Protein AF-A0A7T8QWF1-F1 (afdb_monomer_lite)

Radius of gyration: 16.65 Å; chains: 1; bounding box: 36×41×42 Å

pLDDT: mean 80.98, std 8.79, range [43.31, 91.81]

Sequence (106 aa):
GFDGTSNVLAGKMFNIPVKGTHAHAFVTSFADPEDLVNNSLAHKHDKSILEEDFYGKCVEWKGKMASYLSILNDEASVGELVAFTSFAIAFPDGFLALVDTYDVTR

InterPro domains:
  IPR007229 Nicotinate phosphoribosyltransferase family [PTHR11098] (1-105)
  IPR036068 Nicotinate phosphoribosyltransferase-like, C-terminal [SSF51690] (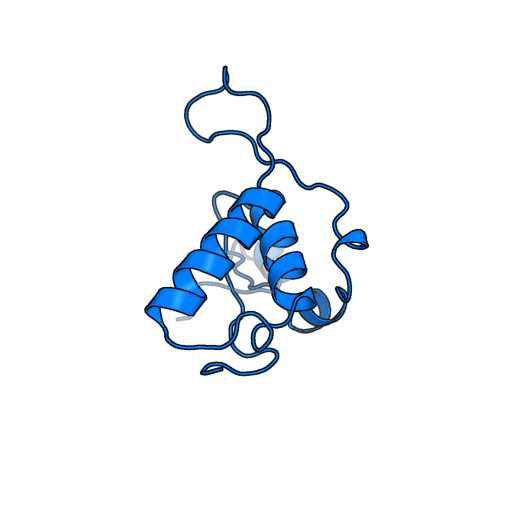1-105)

Structure (mmCIF, N/CA/C/O backbone):
data_AF-A0A7T8QWF1-F1
#
_entry.id   AF-A0A7T8QWF1-F1
#
loop_
_atom_site.group_PDB
_atom_site.id
_atom_site.type_symbol
_atom_site.label_atom_id
_atom_site.label_alt_id
_atom_site.label_comp_id
_atom_site.label_asym_id
_atom_site.label_entity_id
_atom_site.label_seq_id
_atom_site.pdbx_PDB_ins_code
_atom_site.Cartn_x
_atom_site.Cartn_y
_atom_site.Cartn_z
_atom_site.occupancy
_atom_site.B_iso_or_equiv
_atom_site.auth_seq_id
_atom_site.auth_comp_id
_atom_site.auth_asym_id
_atom_site.auth_atom_id
_atom_site.pdbx_PDB_model_num
ATOM 1 N N . GLY A 1 1 ? -0.484 -19.266 -24.286 1.00 69.81 1 GLY A N 1
ATOM 2 C CA . GLY A 1 1 ? 0.822 -18.671 -23.925 1.00 69.81 1 GLY A CA 1
ATOM 3 C C . GLY A 1 1 ? 0.676 -17.946 -22.603 1.00 69.81 1 GLY A C 1
ATOM 4 O O . GLY A 1 1 ? -0.457 -17.773 -22.184 1.00 69.81 1 GLY A O 1
ATOM 5 N N . PHE A 1 2 ? 1.777 -17.561 -21.953 1.00 76.7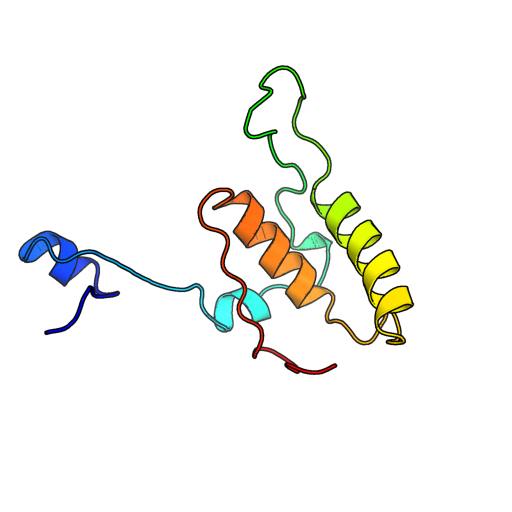5 2 PHE A N 1
ATOM 6 C CA . PHE A 1 2 ? 1.749 -16.732 -20.736 1.00 76.75 2 PHE A CA 1
ATOM 7 C C . PHE A 1 2 ? 1.707 -15.237 -21.093 1.00 76.75 2 PHE A C 1
ATOM 9 O O . PHE A 1 2 ? 2.316 -14.836 -22.083 1.00 76.75 2 PHE A O 1
ATOM 16 N N . ASP A 1 3 ? 1.040 -14.427 -20.265 1.00 81.94 3 ASP A N 1
ATOM 17 C CA . ASP A 1 3 ? 0.804 -12.992 -20.513 1.00 81.94 3 ASP A CA 1
ATOM 18 C C . ASP A 1 3 ? 1.887 -12.048 -19.940 1.00 81.94 3 ASP A C 1
ATOM 20 O O . ASP A 1 3 ? 1.793 -10.827 -20.088 1.00 81.94 3 ASP A O 1
ATOM 24 N N . GLY A 1 4 ? 2.903 -12.577 -19.249 1.00 84.94 4 GLY A N 1
ATOM 25 C CA . GLY A 1 4 ? 3.984 -11.788 -18.645 1.00 84.94 4 GLY A CA 1
ATOM 26 C C . GLY A 1 4 ? 4.930 -12.610 -17.764 1.00 84.94 4 GLY A C 1
ATOM 27 O O . GLY A 1 4 ? 4.718 -13.803 -17.552 1.00 84.94 4 GLY A O 1
ATOM 28 N N . THR A 1 5 ? 5.989 -11.973 -17.255 1.00 84.69 5 THR A N 1
ATOM 29 C CA . THR A 1 5 ? 7.003 -12.595 -16.382 1.00 84.69 5 THR A CA 1
ATOM 30 C C . THR A 1 5 ? 7.410 -11.659 -15.244 1.00 84.69 5 THR A C 1
ATOM 32 O O . THR A 1 5 ? 7.436 -10.452 -15.430 1.00 84.69 5 THR A O 1
ATOM 35 N N . SER A 1 6 ? 7.784 -12.177 -14.075 1.00 84.81 6 SER A N 1
ATOM 36 C CA . SER A 1 6 ? 8.418 -11.369 -13.019 1.00 84.81 6 SER A CA 1
ATOM 37 C C . SER A 1 6 ? 9.930 -11.202 -13.224 1.00 84.81 6 SER A C 1
ATOM 39 O O . SER A 1 6 ? 10.572 -10.399 -12.550 1.00 84.81 6 SER A O 1
ATOM 41 N N . ASN A 1 7 ? 10.525 -11.942 -14.166 1.00 87.50 7 ASN A N 1
ATOM 42 C CA . ASN A 1 7 ? 11.958 -11.902 -14.419 1.00 87.50 7 ASN A CA 1
ATOM 43 C C . ASN A 1 7 ? 12.335 -10.655 -15.235 1.00 87.50 7 ASN A C 1
ATOM 45 O O . ASN A 1 7 ? 12.155 -10.603 -16.454 1.00 87.50 7 ASN A O 1
ATOM 49 N N . VAL A 1 8 ? 12.929 -9.671 -14.559 1.00 87.81 8 VAL A N 1
ATOM 50 C CA . VAL A 1 8 ? 13.395 -8.413 -15.163 1.00 87.81 8 VAL A CA 1
ATOM 51 C C . VAL A 1 8 ? 14.427 -8.621 -16.278 1.00 87.81 8 VAL A C 1
ATOM 53 O O . VAL A 1 8 ? 14.436 -7.868 -17.252 1.00 87.81 8 VAL A O 1
ATOM 56 N N . LEU A 1 9 ? 15.269 -9.658 -16.187 1.00 86.94 9 LEU A N 1
ATOM 57 C CA . LEU A 1 9 ? 16.265 -9.972 -17.213 1.00 86.94 9 LEU A CA 1
ATOM 58 C C . LEU A 1 9 ? 15.592 -10.501 -18.480 1.00 86.94 9 LEU A C 1
ATOM 60 O O . LEU A 1 9 ? 15.932 -10.069 -19.579 1.00 86.94 9 LEU A O 1
ATOM 64 N N . ALA A 1 10 ? 14.601 -11.381 -18.327 1.00 87.00 10 ALA A N 1
ATOM 65 C CA . ALA A 1 10 ? 13.808 -11.876 -19.447 1.00 87.00 10 ALA A CA 1
ATOM 66 C C . ALA A 1 10 ? 12.982 -10.753 -20.093 1.00 87.00 10 ALA A C 1
ATOM 68 O O . ALA A 1 10 ? 12.931 -10.663 -21.318 1.00 87.00 10 ALA A O 1
ATOM 69 N N . GLY A 1 11 ? 12.412 -9.851 -19.288 1.00 88.88 11 GLY A N 1
ATOM 70 C CA . GLY A 1 11 ? 11.743 -8.649 -19.787 1.00 88.88 11 GLY A CA 1
ATOM 71 C C . GLY A 1 11 ? 12.677 -7.763 -20.611 1.00 88.88 11 GLY A C 1
ATOM 72 O O . GLY A 1 11 ? 12.329 -7.358 -21.715 1.00 88.88 11 GLY A O 1
ATOM 73 N N . LYS A 1 12 ? 13.907 -7.541 -20.131 1.00 88.56 12 LYS A N 1
ATOM 74 C CA . LYS A 1 12 ? 14.917 -6.750 -20.847 1.00 88.56 12 LYS A CA 1
ATOM 75 C C . LYS A 1 12 ? 15.397 -7.415 -22.141 1.00 88.56 12 LYS A C 1
ATOM 77 O O . LYS A 1 12 ? 15.595 -6.723 -23.133 1.00 88.56 12 LYS A O 1
ATOM 82 N N . MET A 1 13 ? 15.629 -8.728 -22.130 1.00 91.81 13 MET A N 1
ATOM 83 C CA . MET A 1 13 ? 16.196 -9.456 -23.274 1.00 91.81 13 MET A CA 1
ATOM 84 C C . MET A 1 13 ? 15.165 -9.782 -24.357 1.00 91.81 13 MET A C 1
ATOM 86 O O . MET A 1 13 ? 15.496 -9.747 -25.538 1.00 91.81 13 MET A O 1
ATOM 90 N N . PHE A 1 14 ? 13.930 -10.102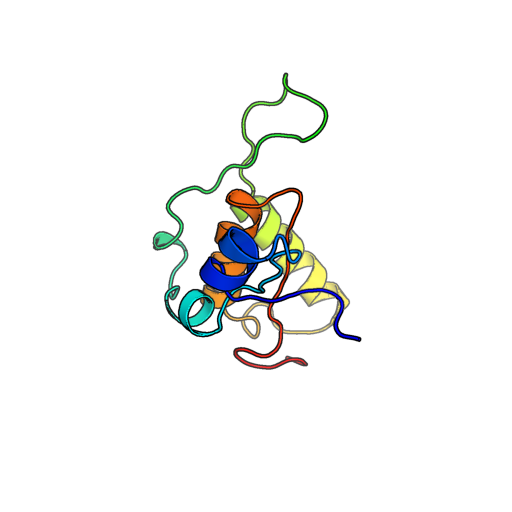 -23.966 1.00 89.38 14 PHE A N 1
ATOM 91 C CA . PHE A 1 14 ? 12.904 -10.632 -24.871 1.00 89.38 14 PHE A CA 1
ATOM 92 C C . PHE A 1 14 ? 11.678 -9.722 -25.003 1.00 89.38 14 PHE A C 1
ATOM 94 O O . PHE A 1 14 ? 10.698 -10.112 -25.633 1.00 89.38 14 PHE A O 1
ATOM 101 N N . ASN A 1 15 ? 11.721 -8.522 -24.414 1.00 86.44 15 ASN A N 1
ATOM 102 C CA . ASN A 1 15 ? 10.629 -7.545 -24.411 1.00 86.44 15 ASN A CA 1
ATOM 103 C C . ASN A 1 15 ? 9.286 -8.136 -23.930 1.00 86.44 15 ASN A C 1
ATOM 105 O O . ASN A 1 15 ? 8.214 -7.777 -24.417 1.00 86.44 15 ASN A O 1
ATOM 109 N N . ILE A 1 16 ? 9.355 -9.081 -22.988 1.00 89.25 16 ILE A N 1
ATOM 110 C CA . ILE A 1 16 ? 8.183 -9.697 -22.364 1.00 89.25 16 ILE A CA 1
ATOM 111 C C . ILE A 1 16 ? 7.658 -8.733 -21.290 1.00 89.25 16 ILE A C 1
ATOM 113 O O . ILE A 1 16 ? 8.465 -8.228 -20.504 1.00 89.25 16 ILE A O 1
ATOM 117 N N . PRO A 1 17 ? 6.335 -8.492 -21.197 1.00 85.00 17 PRO A N 1
ATOM 118 C CA . PRO A 1 17 ? 5.767 -7.649 -20.152 1.00 85.00 17 PRO A CA 1
ATOM 119 C C . PRO A 1 17 ? 6.185 -8.118 -18.754 1.00 85.00 17 PRO A C 1
ATOM 121 O O . PRO A 1 17 ? 5.905 -9.258 -18.367 1.00 85.00 17 PRO A O 1
ATOM 124 N N . VAL A 1 18 ? 6.845 -7.237 -17.996 1.00 81.25 18 VAL A N 1
ATOM 125 C CA . VAL A 1 18 ? 7.248 -7.537 -16.620 1.00 81.25 18 VAL A CA 1
ATOM 126 C C . VAL A 1 18 ? 6.083 -7.254 -15.679 1.00 81.25 18 VAL A C 1
ATOM 128 O O . VAL A 1 18 ? 5.592 -6.129 -15.626 1.00 81.25 18 VAL A O 1
ATOM 131 N N . LYS A 1 19 ? 5.633 -8.272 -14.945 1.00 79.06 19 LYS A N 1
ATOM 132 C CA . LYS A 1 19 ? 4.570 -8.172 -13.939 1.00 79.06 19 LYS A CA 1
ATOM 133 C C . LYS A 1 19 ? 5.019 -8.893 -12.673 1.00 79.06 19 LYS A C 1
ATOM 135 O O . LYS A 1 19 ? 5.445 -10.043 -12.739 1.00 79.06 19 LYS A O 1
ATOM 140 N N . GLY A 1 20 ? 4.923 -8.225 -11.532 1.00 71.62 20 GLY A N 1
ATOM 141 C CA . GLY A 1 20 ? 5.272 -8.781 -10.229 1.00 71.62 20 GLY A CA 1
ATOM 142 C C . GLY A 1 20 ? 4.343 -8.237 -9.156 1.00 71.62 20 GLY A C 1
ATOM 143 O O . GLY A 1 20 ? 3.821 -7.132 -9.289 1.00 71.62 20 GLY A O 1
ATOM 144 N N . THR A 1 21 ? 4.120 -9.034 -8.121 1.00 71.12 21 THR A N 1
ATOM 145 C CA . THR A 1 21 ? 3.451 -8.606 -6.893 1.00 71.12 21 THR A CA 1
ATOM 146 C C . THR A 1 21 ? 4.504 -8.169 -5.874 1.00 71.12 21 THR A C 1
ATOM 148 O O . THR A 1 21 ? 5.695 -8.441 -6.039 1.00 71.12 21 THR A O 1
ATOM 151 N N . HIS A 1 22 ? 4.081 -7.518 -4.795 1.00 74.12 22 HIS A N 1
ATOM 152 C CA . HIS A 1 22 ? 4.891 -7.440 -3.576 1.00 74.12 22 HIS A CA 1
ATOM 153 C C . HIS A 1 22 ? 4.957 -8.792 -2.849 1.00 74.12 22 HIS A C 1
ATOM 155 O O . HIS A 1 22 ? 4.202 -9.710 -3.171 1.00 74.12 22 HIS A O 1
ATOM 161 N N . ALA A 1 23 ? 5.912 -8.940 -1.929 1.00 79.94 23 ALA A N 1
ATOM 162 C CA . ALA A 1 23 ? 6.262 -10.208 -1.286 1.00 79.94 23 ALA A CA 1
ATOM 163 C C . ALA A 1 23 ? 5.843 -10.240 0.191 1.00 79.94 23 ALA A C 1
ATOM 165 O O . ALA A 1 23 ? 5.899 -9.213 0.860 1.00 79.94 23 ALA A O 1
ATOM 166 N N . HIS A 1 24 ? 5.552 -11.426 0.737 1.00 76.50 24 HIS A N 1
ATOM 167 C CA . HIS A 1 24 ? 5.286 -11.595 2.176 1.00 76.50 24 HIS A CA 1
ATOM 168 C C . HIS A 1 24 ? 6.400 -11.024 3.059 1.00 76.50 24 HIS A C 1
ATOM 170 O O . HIS A 1 24 ? 6.117 -10.388 4.064 1.00 76.50 24 HIS A O 1
ATOM 176 N N . ALA A 1 25 ? 7.664 -11.182 2.645 1.00 79.31 25 ALA A N 1
ATOM 177 C CA . ALA A 1 25 ? 8.817 -10.658 3.377 1.00 79.31 25 ALA A CA 1
ATOM 178 C C . ALA A 1 25 ? 8.774 -9.130 3.561 1.00 79.31 25 ALA A C 1
ATOM 180 O O . ALA A 1 25 ? 9.296 -8.625 4.550 1.00 79.31 25 ALA A O 1
ATOM 181 N N . PHE A 1 26 ? 8.152 -8.411 2.618 1.00 84.12 26 PHE A N 1
ATOM 182 C CA . PHE A 1 26 ? 7.929 -6.972 2.736 1.00 84.12 26 PHE A CA 1
ATOM 183 C C . PHE A 1 26 ? 6.873 -6.673 3.796 1.00 84.12 26 PHE A C 1
ATOM 185 O O . PHE A 1 26 ? 7.081 -5.803 4.621 1.00 84.12 26 PHE A O 1
ATOM 192 N N . VAL A 1 27 ? 5.765 -7.414 3.826 1.00 81.94 27 VAL A N 1
ATOM 193 C CA . VAL A 1 27 ? 4.716 -7.200 4.832 1.00 81.94 27 VAL A CA 1
ATOM 194 C C . VAL A 1 27 ? 5.233 -7.507 6.240 1.00 81.94 27 VAL A C 1
ATOM 196 O O . VAL A 1 27 ? 5.038 -6.717 7.155 1.00 81.94 27 VAL A O 1
ATOM 199 N N . THR A 1 28 ? 5.983 -8.599 6.406 1.00 82.81 28 THR A N 1
ATOM 200 C CA . THR A 1 28 ? 6.531 -9.011 7.709 1.00 82.81 28 THR A CA 1
ATOM 201 C C . THR A 1 28 ? 7.679 -8.140 8.223 1.00 82.81 28 THR A C 1
ATOM 203 O O . THR A 1 28 ? 8.125 -8.351 9.347 1.00 82.81 28 THR A O 1
ATOM 206 N N . SER A 1 29 ? 8.217 -7.215 7.417 1.00 84.81 29 SER A N 1
ATOM 207 C CA . SER A 1 29 ? 9.276 -6.306 7.878 1.00 84.81 29 SER A CA 1
ATOM 208 C C . SER A 1 29 ? 8.751 -5.099 8.652 1.00 84.81 29 SER A C 1
ATOM 210 O O . SER A 1 29 ? 9.562 -4.359 9.194 1.00 84.81 29 SER A O 1
ATOM 212 N N . PHE A 1 30 ? 7.432 -4.896 8.685 1.00 85.62 30 PHE A N 1
ATOM 213 C CA . PHE A 1 30 ? 6.787 -3.825 9.437 1.00 85.62 30 PHE A CA 1
ATOM 214 C C . PHE A 1 30 ? 6.158 -4.407 10.701 1.00 85.62 30 PHE A C 1
ATOM 216 O O . PHE A 1 30 ? 5.379 -5.360 10.629 1.00 85.62 30 PHE A O 1
ATOM 223 N N . ALA A 1 31 ? 6.492 -3.834 11.850 1.00 84.25 31 ALA A N 1
ATOM 224 C CA . ALA A 1 31 ? 5.914 -4.198 13.138 1.00 84.25 31 ALA A CA 1
ATOM 225 C C . ALA A 1 31 ? 5.092 -3.042 13.711 1.00 84.25 31 ALA A C 1
ATOM 227 O O . ALA A 1 31 ? 3.964 -3.253 14.161 1.00 84.25 31 ALA A O 1
ATOM 228 N N . ASP A 1 32 ? 5.632 -1.827 13.622 1.00 86.81 32 ASP A N 1
ATOM 229 C CA . ASP A 1 32 ? 5.107 -0.661 14.316 1.00 86.81 32 ASP A CA 1
ATOM 230 C C . ASP A 1 32 ? 4.818 0.499 13.349 1.00 86.81 32 ASP A C 1
ATOM 232 O O . ASP A 1 32 ? 5.414 0.594 12.273 1.00 86.81 32 ASP A O 1
ATOM 236 N N . PRO A 1 33 ? 3.929 1.444 13.717 1.00 84.50 33 PRO A N 1
ATOM 237 C CA . PRO A 1 33 ? 3.664 2.643 12.915 1.00 84.50 33 PRO A CA 1
ATOM 238 C C . PRO A 1 33 ? 4.913 3.488 12.630 1.00 84.50 33 PRO A C 1
ATOM 240 O O . PRO A 1 33 ? 4.941 4.249 11.667 1.00 84.50 33 PRO A O 1
ATOM 243 N N . GLU A 1 34 ? 5.936 3.359 13.474 1.00 86.69 34 GLU A N 1
ATOM 244 C CA . GLU A 1 34 ? 7.219 4.056 13.374 1.00 86.69 34 GLU A CA 1
ATOM 245 C C . GLU A 1 34 ? 8.062 3.579 12.182 1.00 86.69 34 GLU A C 1
ATOM 247 O O . GLU A 1 34 ? 8.892 4.336 11.679 1.00 86.69 34 GLU A O 1
ATOM 252 N N . ASP A 1 35 ? 7.804 2.369 11.672 1.00 85.12 35 ASP A N 1
ATOM 253 C CA . ASP A 1 35 ? 8.459 1.837 10.472 1.00 85.12 35 ASP A CA 1
ATOM 254 C C . ASP A 1 35 ? 8.008 2.570 9.191 1.00 85.12 35 ASP A C 1
ATOM 256 O O . ASP A 1 35 ? 8.591 2.407 8.111 1.00 85.12 35 ASP A O 1
ATOM 260 N N . LEU A 1 36 ? 6.966 3.403 9.286 1.00 86.38 36 LEU A N 1
ATOM 261 C CA . LEU A 1 36 ? 6.458 4.191 8.176 1.00 86.38 36 LEU A CA 1
ATOM 262 C C . LEU A 1 36 ? 7.290 5.466 7.966 1.00 86.38 36 LEU A C 1
ATOM 264 O O . LEU A 1 36 ? 7.096 6.487 8.620 1.00 86.38 36 LEU A O 1
ATOM 268 N N . VAL A 1 37 ? 8.184 5.430 6.977 1.00 82.62 37 VAL A N 1
ATOM 269 C CA . VAL A 1 37 ? 9.074 6.561 6.643 1.00 82.62 37 VAL A CA 1
ATOM 270 C C . VAL A 1 37 ? 8.322 7.780 6.089 1.00 82.62 37 VAL A C 1
ATOM 272 O O . VAL A 1 37 ? 8.734 8.916 6.316 1.00 82.62 37 VAL A O 1
ATOM 275 N N . ASN A 1 38 ? 7.236 7.561 5.344 1.00 82.81 38 ASN A N 1
ATOM 276 C CA . ASN A 1 38 ? 6.393 8.621 4.795 1.00 82.81 38 ASN A CA 1
ATOM 277 C C . ASN A 1 38 ? 4.930 8.295 5.087 1.00 82.81 38 ASN A C 1
ATOM 279 O O . ASN A 1 38 ? 4.483 7.189 4.798 1.00 82.81 38 ASN A O 1
ATOM 283 N N . ASN A 1 39 ? 4.197 9.253 5.643 1.00 86.06 39 ASN A N 1
ATOM 284 C CA . ASN A 1 39 ? 2.788 9.118 5.998 1.00 86.06 39 ASN A CA 1
ATOM 285 C C . ASN A 1 39 ? 1.847 9.866 5.047 1.00 86.06 39 ASN A C 1
ATOM 287 O O . ASN A 1 39 ? 0.634 9.780 5.223 1.00 86.06 39 ASN A O 1
ATOM 291 N N . SER A 1 40 ? 2.378 10.600 4.069 1.00 87.06 40 SER A N 1
ATOM 292 C CA . SER A 1 40 ? 1.599 11.536 3.267 1.00 87.06 40 SER A CA 1
ATOM 293 C C . SER A 1 40 ? 1.477 11.094 1.807 1.00 87.06 40 SER A C 1
ATOM 295 O O . SER A 1 40 ? 2.401 10.509 1.238 1.00 87.06 40 SER A O 1
ATOM 297 N N . LEU A 1 41 ? 0.322 11.366 1.192 1.00 85.69 41 LEU A N 1
ATOM 298 C CA . LEU A 1 41 ? 0.050 11.037 -0.210 1.00 85.69 41 LEU A CA 1
ATOM 299 C C . LEU A 1 41 ? -0.533 12.243 -0.955 1.00 85.69 41 LEU A C 1
ATOM 301 O O . LEU A 1 41 ? -1.456 12.907 -0.480 1.00 85.69 41 LEU A O 1
ATOM 305 N N . ALA A 1 42 ? -0.001 12.514 -2.148 1.00 83.62 42 ALA A N 1
ATOM 306 C CA . ALA A 1 42 ? -0.483 13.584 -3.014 1.00 83.62 42 ALA A CA 1
ATOM 307 C C . ALA A 1 42 ? -1.809 13.213 -3.696 1.00 83.62 42 ALA A C 1
ATOM 309 O O . ALA A 1 42 ? -2.017 12.079 -4.138 1.00 83.62 42 ALA A O 1
ATOM 310 N N . HIS A 1 43 ? -2.698 14.193 -3.847 1.00 81.06 43 HIS A N 1
ATOM 311 C CA . HIS A 1 43 ? -3.982 13.970 -4.496 1.00 81.06 43 HIS A CA 1
ATOM 312 C C . HIS A 1 43 ? -3.816 13.771 -6.015 1.00 81.06 43 HIS A C 1
ATOM 314 O O . HIS A 1 43 ? -3.167 14.560 -6.705 1.00 81.06 43 HIS A O 1
ATOM 320 N N . LYS A 1 44 ? -4.451 12.728 -6.568 1.00 80.94 44 LYS A N 1
ATOM 321 C CA . LYS A 1 44 ? -4.265 12.306 -7.971 1.00 80.94 44 LYS A CA 1
ATOM 322 C C . LYS A 1 44 ? -4.631 13.379 -9.003 1.00 80.94 44 LYS A C 1
ATOM 324 O O . LYS A 1 44 ? -3.986 13.491 -10.044 1.00 80.94 44 LYS A O 1
ATOM 329 N N . HIS A 1 45 ? -5.685 14.147 -8.737 1.00 78.69 45 HIS A N 1
ATOM 330 C CA . HIS A 1 45 ? -6.245 15.108 -9.696 1.00 78.69 45 HIS A CA 1
ATOM 331 C C . HIS A 1 45 ? -6.068 16.565 -9.286 1.00 78.69 45 HIS A C 1
ATOM 333 O O . HIS A 1 45 ? -6.164 17.448 -10.134 1.00 78.69 45 HIS A O 1
ATOM 339 N N . ASP A 1 46 ? -5.789 16.815 -8.010 1.00 78.94 46 ASP A N 1
ATOM 340 C CA . ASP A 1 46 ? -5.737 18.167 -7.470 1.00 78.94 46 ASP A CA 1
ATOM 341 C C . ASP A 1 46 ? -4.351 18.433 -6.894 1.00 78.94 46 ASP A C 1
ATOM 343 O O . ASP A 1 46 ? -4.044 18.062 -5.769 1.00 78.94 46 ASP A O 1
ATOM 347 N N . LYS A 1 47 ? -3.498 19.075 -7.691 1.00 70.69 47 LYS A N 1
ATOM 348 C CA . LYS A 1 47 ? -2.133 19.424 -7.279 1.00 70.69 47 LYS A CA 1
ATOM 349 C C . LYS A 1 47 ? -2.081 20.611 -6.308 1.00 70.69 47 LYS A C 1
ATOM 351 O O . LYS A 1 47 ? -0.988 20.983 -5.894 1.00 70.69 47 LYS A O 1
ATOM 356 N N . SER A 1 48 ? -3.223 21.244 -6.011 1.00 67.19 48 SER A N 1
ATOM 357 C CA . SER A 1 48 ? -3.317 22.338 -5.036 1.00 67.19 48 SER A CA 1
ATOM 358 C C . SER A 1 48 ? -3.486 21.832 -3.603 1.00 67.19 48 SER A C 1
ATOM 360 O O . SER A 1 48 ? -3.113 22.532 -2.662 1.00 67.19 48 SER A O 1
ATOM 362 N N . ILE A 1 49 ? -3.984 20.601 -3.442 1.00 68.75 49 ILE A N 1
ATOM 363 C CA . ILE A 1 49 ? -4.018 19.900 -2.162 1.00 68.75 49 ILE A CA 1
ATOM 364 C C . ILE A 1 49 ? -2.605 19.366 -1.906 1.00 68.75 49 ILE A C 1
ATOM 366 O O . ILE A 1 49 ? -2.119 18.481 -2.613 1.00 68.75 49 ILE A O 1
ATOM 370 N N . LEU A 1 50 ? -1.929 19.967 -0.923 1.00 66.38 50 LEU A N 1
ATOM 371 C CA . LEU A 1 50 ? -0.649 19.484 -0.406 1.00 66.38 50 LEU A CA 1
ATOM 372 C C . LEU A 1 50 ? -0.823 18.078 0.176 1.00 66.38 50 LEU A C 1
ATOM 374 O O . LEU A 1 50 ? -1.932 17.703 0.548 1.00 66.38 50 LEU A O 1
ATOM 378 N N . GLU A 1 51 ? 0.269 17.315 0.224 1.00 76.62 51 GLU A N 1
ATOM 379 C CA . GLU A 1 51 ? 0.275 15.928 0.694 1.00 76.62 51 GLU A CA 1
ATOM 380 C C . GLU A 1 51 ? -0.536 15.786 1.994 1.00 76.62 51 GLU A C 1
ATOM 382 O O . GLU A 1 51 ? -0.285 16.480 2.981 1.00 76.62 51 GLU A O 1
ATOM 387 N N . GLU A 1 52 ? -1.561 14.935 1.965 1.00 81.06 52 GLU A N 1
ATOM 388 C CA . GLU A 1 52 ? -2.436 14.709 3.115 1.00 81.06 52 GLU A CA 1
ATOM 389 C C . GLU A 1 52 ? -1.942 13.502 3.907 1.00 81.06 52 GLU A C 1
ATOM 391 O O . GLU A 1 52 ? -1.432 12.555 3.307 1.00 81.06 52 GLU A O 1
ATOM 396 N N . ASP A 1 53 ? -2.168 13.501 5.226 1.00 88.38 53 ASP A N 1
ATOM 397 C CA . ASP A 1 53 ? -1.887 12.350 6.090 1.00 88.38 53 ASP A CA 1
ATOM 398 C C . ASP A 1 53 ? -2.732 11.142 5.660 1.00 88.38 53 ASP A C 1
ATOM 400 O O . ASP A 1 53 ? -3.923 11.012 5.965 1.00 88.38 53 ASP A O 1
ATOM 404 N N . PHE A 1 54 ? -2.100 10.270 4.886 1.00 90.25 54 PHE A N 1
ATOM 405 C CA . PHE A 1 54 ? -2.704 9.089 4.306 1.00 90.25 54 PHE A CA 1
ATOM 406 C C . PHE A 1 54 ? -2.805 7.972 5.341 1.00 90.25 54 PHE A C 1
ATOM 408 O O . PHE A 1 54 ? -3.844 7.318 5.431 1.00 90.25 54 PHE A O 1
ATOM 415 N N . TYR A 1 55 ? -1.779 7.803 6.179 1.00 89.56 55 TYR A N 1
ATOM 416 C CA . TYR A 1 55 ? -1.804 6.798 7.239 1.00 89.56 55 TYR A CA 1
ATOM 417 C C . TYR A 1 55 ? -2.915 7.072 8.260 1.00 89.56 55 TYR A C 1
ATOM 419 O O . TYR A 1 55 ? -3.673 6.163 8.603 1.00 89.56 55 TYR A O 1
ATOM 427 N N . GLY A 1 56 ? -3.087 8.331 8.679 1.00 89.62 56 GLY A N 1
ATOM 428 C CA . GLY A 1 56 ? -4.190 8.728 9.555 1.00 89.62 56 GLY A CA 1
ATOM 429 C C . GLY A 1 56 ? -5.560 8.371 8.968 1.00 89.62 56 GLY A C 1
ATOM 430 O O . GLY A 1 56 ? -6.413 7.810 9.662 1.00 89.62 56 GLY A O 1
ATOM 431 N N . LYS A 1 57 ? -5.747 8.585 7.657 1.00 89.81 57 LYS A N 1
ATOM 432 C CA . LYS A 1 57 ? -6.963 8.164 6.941 1.00 89.81 57 LYS A CA 1
ATOM 433 C C . LYS A 1 57 ? -7.127 6.644 6.917 1.00 89.81 57 LYS A C 1
ATOM 435 O O . LYS A 1 57 ? -8.244 6.162 7.105 1.00 89.81 57 LYS A O 1
ATOM 440 N N . CYS A 1 58 ? -6.055 5.878 6.715 1.00 89.62 58 CYS A N 1
ATOM 441 C CA . CYS A 1 58 ? -6.096 4.414 6.764 1.00 89.62 58 CYS A CA 1
ATOM 442 C C . CYS A 1 58 ? -6.560 3.903 8.138 1.00 89.62 58 CYS A C 1
ATOM 444 O O . CYS A 1 58 ? -7.416 3.020 8.204 1.00 89.62 58 CYS A O 1
ATOM 446 N N . VAL A 1 59 ? -6.071 4.496 9.231 1.00 88.88 59 VAL A N 1
ATOM 447 C CA . VAL A 1 59 ? -6.494 4.156 10.601 1.00 88.88 59 VAL A CA 1
ATOM 448 C C . VAL A 1 59 ? -7.961 4.525 10.847 1.00 88.88 59 VAL A C 1
ATOM 450 O O . VAL A 1 59 ? -8.717 3.717 11.392 1.00 88.88 59 VAL A O 1
ATOM 453 N N . GLU A 1 60 ? -8.398 5.709 10.407 1.00 90.44 60 GLU A N 1
ATOM 454 C CA . GLU A 1 60 ? -9.797 6.142 10.522 1.00 90.44 60 GLU A CA 1
ATOM 455 C C . GLU A 1 60 ? -10.746 5.181 9.786 1.00 90.44 60 GLU A C 1
ATOM 457 O O . GLU A 1 60 ? -11.764 4.740 10.334 1.00 90.44 60 GLU A O 1
ATOM 462 N N . TRP A 1 61 ? -10.406 4.824 8.545 1.00 88.44 61 TRP A N 1
ATOM 463 C CA . TRP A 1 61 ? -11.197 3.893 7.746 1.00 88.44 61 TRP A CA 1
ATOM 464 C C . TRP A 1 61 ? -11.173 2.475 8.304 1.00 88.44 61 TRP A C 1
ATOM 466 O O . TRP A 1 61 ? -12.223 1.832 8.290 1.00 88.44 61 TRP A O 1
ATOM 476 N N . LYS A 1 62 ? -10.049 2.015 8.875 1.00 86.12 62 LYS A N 1
ATOM 477 C CA . LYS A 1 62 ? -9.998 0.749 9.621 1.00 86.12 62 LYS A CA 1
ATOM 478 C C . LYS A 1 62 ? -11.040 0.740 10.740 1.00 86.12 62 LYS A C 1
ATOM 480 O O . LYS A 1 62 ? -11.843 -0.186 10.809 1.00 86.12 62 LYS A O 1
ATOM 485 N N . GLY A 1 63 ? -11.096 1.802 11.548 1.00 85.06 63 GLY A N 1
ATOM 486 C CA . GLY A 1 63 ? -12.062 1.936 12.646 1.00 85.06 63 GLY A CA 1
ATOM 487 C C . GLY A 1 63 ? -13.522 1.864 12.191 1.00 85.06 63 GLY A C 1
ATOM 488 O O . GLY A 1 63 ? -14.355 1.185 12.803 1.00 85.06 63 GLY A O 1
ATOM 489 N N . LYS A 1 64 ? -13.834 2.526 11.072 1.00 87.81 64 LYS A N 1
ATOM 490 C CA . LYS A 1 64 ? -15.160 2.447 10.445 1.00 87.81 64 LYS A CA 1
ATOM 491 C C . LYS A 1 64 ? -15.452 1.030 9.952 1.00 87.81 64 LYS A C 1
ATOM 493 O O . LYS A 1 64 ? -16.517 0.500 10.251 1.00 87.81 64 LYS A O 1
ATOM 498 N N . MET A 1 65 ? -14.519 0.408 9.229 1.00 84.12 65 MET A N 1
ATOM 499 C CA . MET A 1 65 ? -14.682 -0.935 8.660 1.00 84.12 65 MET A CA 1
ATOM 500 C C . MET A 1 65 ? -14.860 -2.008 9.737 1.00 84.12 65 MET A C 1
ATOM 502 O O . MET A 1 65 ? -15.757 -2.833 9.598 1.00 84.12 65 MET A O 1
ATOM 506 N N . ALA A 1 66 ? -14.100 -1.954 10.832 1.00 83.38 66 ALA A N 1
ATOM 507 C CA . ALA A 1 66 ? -14.261 -2.859 11.971 1.00 83.38 66 ALA A CA 1
ATOM 508 C C . ALA A 1 66 ? -15.688 -2.809 12.542 1.00 83.38 66 ALA A C 1
ATOM 510 O O . ALA A 1 66 ? -16.308 -3.844 12.790 1.00 83.38 66 ALA A O 1
ATOM 511 N N . SER A 1 67 ? -16.257 -1.601 12.641 1.00 81.50 67 SER A N 1
ATOM 512 C CA . SER A 1 67 ? -17.638 -1.401 13.101 1.00 81.50 67 SER A CA 1
ATOM 513 C C . SER A 1 67 ? -18.665 -2.016 12.143 1.00 81.50 67 SER A C 1
ATOM 515 O O . SER A 1 67 ? -19.650 -2.598 12.589 1.00 81.50 67 SER A O 1
ATOM 517 N N . TYR A 1 68 ? -18.437 -1.919 10.828 1.00 84.44 68 TYR A N 1
ATOM 518 C CA . TYR A 1 68 ? -19.309 -2.532 9.818 1.00 84.44 68 TYR A CA 1
ATOM 519 C C . TYR A 1 68 ? -19.184 -4.059 9.766 1.00 84.44 68 TYR A C 1
ATOM 521 O O . TYR A 1 68 ? -20.180 -4.744 9.546 1.00 84.44 68 TYR A O 1
ATOM 529 N N . LEU A 1 69 ? -17.977 -4.590 9.961 1.00 80.00 69 LEU A N 1
ATOM 530 C CA . LEU A 1 69 ? -17.685 -6.022 9.882 1.00 80.00 69 LEU A CA 1
ATOM 531 C C . LEU A 1 69 ? -17.942 -6.761 11.204 1.00 80.00 69 LEU A C 1
ATOM 533 O O . LEU A 1 69 ? -17.900 -7.985 11.225 1.00 80.00 69 LEU A O 1
ATOM 537 N N . SER A 1 70 ? -18.277 -6.041 12.282 1.00 79.62 70 SER A N 1
ATOM 538 C CA . SER A 1 70 ? -18.439 -6.595 13.638 1.00 79.62 70 SER A CA 1
ATOM 539 C C . SER A 1 70 ? -17.180 -7.309 14.153 1.00 79.62 70 SER A C 1
ATOM 541 O O . SER A 1 70 ? -17.278 -8.287 14.891 1.00 79.62 70 SER A O 1
ATOM 543 N N . ILE A 1 71 ? -16.005 -6.811 13.758 1.00 77.81 71 ILE A N 1
ATOM 544 C CA . ILE A 1 71 ? -14.684 -7.323 14.147 1.00 77.81 71 ILE A CA 1
ATOM 545 C C . ILE A 1 71 ? -14.063 -6.354 15.162 1.00 77.81 71 ILE A C 1
ATOM 547 O O . ILE A 1 71 ? -14.326 -5.147 15.122 1.00 77.81 71 ILE A O 1
ATOM 551 N N . LEU A 1 72 ? -13.253 -6.858 16.096 1.00 73.44 72 LEU A N 1
ATOM 552 C CA . LEU A 1 72 ? -12.515 -6.005 17.026 1.00 73.44 72 LEU A CA 1
ATOM 553 C C . LEU A 1 72 ? -11.416 -5.230 16.283 1.00 73.44 72 LEU A C 1
ATOM 555 O O . LEU A 1 72 ? -10.690 -5.776 15.462 1.00 73.44 72 LEU A O 1
ATOM 559 N N . ASN A 1 73 ? -11.242 -3.948 16.615 1.00 68.38 73 ASN A N 1
ATOM 560 C CA . ASN A 1 73 ? -10.221 -3.088 15.991 1.00 68.38 73 ASN A CA 1
ATOM 561 C C . ASN A 1 73 ? -8.771 -3.588 16.155 1.00 68.38 73 ASN A C 1
ATOM 563 O O . ASN A 1 73 ? -7.896 -3.155 15.394 1.00 68.38 73 ASN A O 1
ATOM 567 N N . ASP A 1 74 ? -8.550 -4.472 17.129 1.00 70.44 74 ASP A N 1
ATOM 568 C CA . ASP A 1 74 ? -7.259 -5.066 17.483 1.00 70.44 74 ASP A CA 1
ATOM 569 C C . ASP A 1 74 ? -7.001 -6.422 16.802 1.00 70.44 74 ASP A C 1
ATOM 571 O O . ASP A 1 74 ? -5.921 -6.978 16.971 1.00 70.44 74 ASP A O 1
ATOM 575 N N . GLU A 1 75 ? -7.958 -6.970 16.039 1.00 70.56 75 GLU A N 1
ATOM 576 C CA . GLU A 1 75 ? -7.740 -8.223 15.291 1.00 70.56 75 GLU A CA 1
ATOM 577 C C . GLU A 1 75 ? -6.875 -7.999 14.042 1.00 70.56 75 GLU A C 1
ATOM 579 O O . GLU A 1 75 ? -6.023 -8.823 13.723 1.00 70.56 75 GLU A O 1
ATOM 584 N N . ALA A 1 76 ? -7.006 -6.836 13.398 1.00 71.81 76 ALA A N 1
ATOM 585 C CA . ALA A 1 76 ? -6.204 -6.488 12.232 1.00 71.81 76 ALA A CA 1
ATOM 586 C C . ALA A 1 76 ? -4.769 -6.095 12.623 1.00 71.81 76 ALA A C 1
ATOM 588 O O . ALA A 1 76 ? -4.556 -5.136 13.376 1.00 71.81 76 ALA A O 1
ATOM 589 N N . SER A 1 77 ? -3.789 -6.788 12.036 1.00 80.69 77 SER A N 1
ATOM 590 C CA . SER A 1 77 ? -2.361 -6.545 12.252 1.00 80.69 77 SER A CA 1
ATOM 591 C C . SER A 1 77 ? -1.971 -5.099 11.927 1.00 80.69 77 SER A C 1
ATOM 593 O O . SER A 1 77 ? -2.178 -4.600 10.817 1.00 80.69 77 SER A O 1
ATOM 595 N N . VAL A 1 78 ? -1.363 -4.417 12.902 1.00 83.88 78 VAL A N 1
ATOM 596 C CA . VAL A 1 78 ? -0.833 -3.056 12.718 1.00 83.88 78 VAL A CA 1
ATOM 597 C C . VAL A 1 78 ? 0.270 -3.055 11.659 1.00 83.88 78 VAL A C 1
ATOM 599 O O . VAL A 1 78 ? 0.261 -2.196 10.779 1.00 83.88 78 VAL A O 1
ATOM 602 N N . GLY A 1 79 ? 1.154 -4.056 11.682 1.00 84.69 79 GLY A N 1
ATOM 603 C CA . GLY A 1 79 ? 2.232 -4.208 10.704 1.00 84.69 79 GLY A CA 1
ATOM 604 C C . GLY A 1 79 ? 1.724 -4.347 9.267 1.00 84.69 79 GLY A C 1
ATOM 605 O O . GLY A 1 79 ? 2.256 -3.702 8.366 1.00 84.69 79 GLY A O 1
ATOM 606 N N . GLU A 1 80 ? 0.635 -5.094 9.039 1.00 84.75 80 GLU A N 1
ATOM 607 C CA . GLU A 1 80 ? 0.029 -5.197 7.701 1.00 84.75 80 GLU A CA 1
ATOM 608 C C . GLU A 1 80 ? -0.513 -3.859 7.209 1.00 84.75 80 GLU A C 1
ATOM 610 O O . GLU A 1 80 ? -0.277 -3.475 6.062 1.00 84.75 80 GLU A O 1
ATOM 615 N N . LEU A 1 81 ? -1.209 -3.121 8.079 1.00 88.12 81 LEU A N 1
ATOM 616 C CA . LEU A 1 81 ? -1.735 -1.806 7.728 1.00 88.12 81 LEU A CA 1
ATOM 617 C C . LEU A 1 81 ? -0.602 -0.851 7.339 1.00 88.12 81 LEU A C 1
ATOM 619 O O . LEU A 1 81 ? -0.714 -0.133 6.344 1.00 88.12 81 LEU A O 1
ATOM 623 N N . VAL A 1 82 ? 0.495 -0.861 8.097 1.00 89.31 82 VAL A N 1
ATOM 624 C CA . VAL A 1 82 ? 1.681 -0.042 7.823 1.00 89.31 82 VAL A CA 1
ATOM 625 C C . VAL A 1 82 ? 2.330 -0.450 6.500 1.00 89.31 82 VAL A C 1
ATOM 627 O O . VAL A 1 82 ? 2.593 0.412 5.659 1.00 89.31 82 VAL A O 1
ATOM 630 N N . ALA A 1 83 ? 2.508 -1.750 6.258 1.00 87.44 83 ALA A N 1
ATOM 631 C CA . ALA A 1 83 ? 3.078 -2.263 5.017 1.00 87.44 83 ALA A CA 1
ATOM 632 C C . ALA A 1 83 ? 2.241 -1.872 3.790 1.00 87.44 83 ALA A C 1
ATOM 634 O O . ALA A 1 83 ? 2.776 -1.380 2.794 1.00 87.44 83 ALA A O 1
ATOM 635 N N . PHE A 1 84 ? 0.916 -2.034 3.858 1.00 89.25 84 PHE A N 1
ATOM 636 C CA . PHE A 1 84 ? 0.021 -1.651 2.764 1.00 89.25 84 PHE A CA 1
ATOM 637 C C . PHE A 1 84 ? 0.002 -0.143 2.542 1.00 89.25 84 PHE A C 1
ATOM 639 O O . PHE A 1 84 ? 0.002 0.300 1.394 1.00 89.25 84 PHE A O 1
ATOM 646 N N . THR A 1 85 ? 0.045 0.644 3.617 1.00 89.12 85 THR A N 1
ATOM 647 C CA . THR A 1 85 ? 0.144 2.104 3.522 1.00 89.12 85 THR A CA 1
ATOM 648 C C . THR A 1 85 ? 1.441 2.505 2.818 1.00 89.12 85 THR A C 1
ATOM 650 O O . THR A 1 85 ? 1.408 3.277 1.863 1.00 89.12 85 THR A O 1
ATOM 653 N N . SER A 1 86 ? 2.573 1.923 3.221 1.00 89.06 86 SER A N 1
ATOM 654 C CA . SER A 1 86 ? 3.879 2.156 2.596 1.00 89.06 86 SER A CA 1
ATOM 655 C C . SER A 1 86 ? 3.868 1.804 1.103 1.00 89.06 86 SER A C 1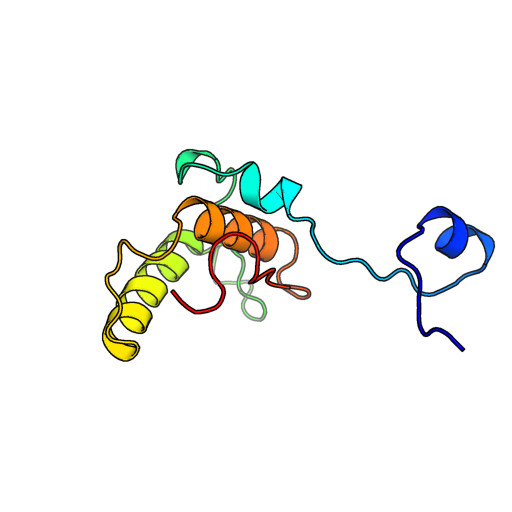
ATOM 657 O O . SER A 1 86 ? 4.302 2.598 0.263 1.00 89.06 86 SER A O 1
ATOM 659 N N . PHE A 1 87 ? 3.293 0.650 0.746 1.00 88.00 87 PHE A N 1
ATOM 660 C CA . PHE A 1 87 ? 3.183 0.222 -0.647 1.00 88.00 87 PHE A CA 1
ATOM 661 C C . PHE A 1 87 ? 2.292 1.155 -1.478 1.00 88.00 87 PHE A C 1
ATOM 663 O O . PHE A 1 87 ? 2.649 1.511 -2.601 1.00 88.00 87 PHE A O 1
ATOM 670 N N . ALA A 1 88 ? 1.159 1.593 -0.925 1.00 88.00 88 ALA A N 1
ATOM 671 C CA . ALA A 1 88 ? 0.253 2.534 -1.578 1.00 88.00 88 ALA A CA 1
ATOM 672 C C . ALA A 1 88 ? 0.900 3.907 -1.809 1.00 88.00 88 ALA A C 1
ATOM 674 O O . ALA A 1 88 ? 0.670 4.517 -2.851 1.00 88.00 88 ALA A O 1
ATOM 675 N N . ILE A 1 89 ? 1.741 4.374 -0.880 1.00 87.44 89 ILE A N 1
ATOM 676 C CA . ILE A 1 89 ? 2.495 5.625 -1.038 1.00 87.44 89 ILE A CA 1
ATOM 677 C C . ILE A 1 89 ? 3.538 5.505 -2.154 1.00 87.44 89 ILE A C 1
ATOM 679 O O . ILE A 1 89 ? 3.684 6.421 -2.962 1.00 87.44 89 ILE A O 1
ATOM 683 N N . ALA A 1 90 ? 4.235 4.370 -2.245 1.00 86.12 90 ALA A N 1
ATOM 684 C CA . ALA A 1 90 ? 5.221 4.132 -3.298 1.00 86.12 90 ALA A CA 1
ATOM 685 C C . ALA A 1 90 ? 4.585 3.906 -4.685 1.00 86.12 90 ALA A C 1
ATOM 687 O O . ALA A 1 90 ? 5.154 4.312 -5.701 1.00 86.12 90 ALA A O 1
ATOM 688 N N . PHE A 1 91 ? 3.408 3.274 -4.737 1.00 85.19 91 PHE A N 1
ATOM 689 C CA . PHE A 1 91 ? 2.718 2.888 -5.972 1.00 85.19 91 PHE A CA 1
ATOM 690 C C . PHE A 1 91 ? 1.223 3.270 -5.956 1.00 85.19 91 PHE A C 1
ATOM 692 O O . PHE A 1 91 ? 0.361 2.390 -6.021 1.00 85.19 91 PHE A O 1
ATOM 699 N N . PRO A 1 92 ? 0.871 4.569 -5.943 1.00 84.06 92 PRO A N 1
ATOM 700 C CA . PRO A 1 92 ? -0.518 5.014 -5.775 1.00 84.06 92 PRO A CA 1
ATOM 701 C C . PRO A 1 92 ? -1.450 4.620 -6.929 1.00 84.06 92 PRO A C 1
ATOM 703 O O . PRO A 1 92 ? -2.637 4.383 -6.720 1.00 84.06 92 PRO A O 1
ATOM 706 N N . ASP A 1 93 ? -0.924 4.500 -8.151 1.00 82.56 93 ASP A N 1
ATOM 707 C CA . ASP A 1 93 ? -1.682 4.052 -9.329 1.00 82.56 93 ASP A CA 1
ATOM 708 C C . ASP A 1 93 ? -1.658 2.526 -9.535 1.00 82.56 93 ASP A C 1
ATOM 710 O O . ASP A 1 93 ? -2.315 2.012 -10.441 1.00 82.56 93 ASP A O 1
ATOM 714 N N . GLY A 1 94 ? -0.889 1.802 -8.717 1.00 80.81 94 GLY A N 1
ATOM 715 C CA . GLY A 1 94 ? -0.616 0.371 -8.864 1.00 80.81 94 GLY A CA 1
ATOM 716 C C . GLY A 1 94 ? -0.754 -0.403 -7.560 1.00 80.81 94 GLY A C 1
ATOM 717 O O . GLY A 1 94 ? -0.107 -1.439 -7.407 1.00 80.81 94 GLY A O 1
ATOM 718 N N . PHE A 1 95 ? -1.557 0.106 -6.622 1.00 82.44 95 PHE A N 1
ATOM 719 C CA . PHE A 1 95 ? -1.750 -0.537 -5.333 1.00 82.44 95 PHE A CA 1
ATOM 720 C C . PHE A 1 95 ? -2.271 -1.964 -5.519 1.00 82.44 95 PHE A C 1
ATOM 722 O O . PHE A 1 95 ? -3.269 -2.218 -6.197 1.00 82.44 95 PHE A O 1
ATOM 729 N N . LEU A 1 96 ? -1.580 -2.892 -4.877 1.00 81.50 96 LEU A N 1
ATOM 730 C CA . LEU A 1 96 ? -1.955 -4.283 -4.740 1.00 81.50 96 LEU A CA 1
ATOM 731 C C . LEU A 1 96 ? -1.909 -4.575 -3.242 1.00 81.50 96 LEU A C 1
ATOM 733 O O . LEU A 1 96 ? -1.062 -4.019 -2.558 1.00 81.50 96 LEU A O 1
ATOM 737 N N . ALA A 1 97 ? -2.795 -5.422 -2.728 1.00 77.06 97 ALA A N 1
ATOM 738 C CA . ALA A 1 97 ? -2.768 -5.872 -1.336 1.00 77.06 97 ALA A CA 1
ATOM 739 C C . ALA A 1 97 ? -2.524 -7.382 -1.304 1.00 77.06 97 ALA A C 1
ATOM 741 O O . ALA A 1 97 ? -3.035 -8.105 -2.161 1.00 77.06 97 ALA A O 1
ATOM 742 N N . LEU A 1 98 ? -1.712 -7.848 -0.355 1.00 72.81 98 LEU A N 1
ATOM 743 C CA . LEU A 1 98 ? -1.428 -9.271 -0.167 1.00 72.81 98 LEU A CA 1
ATOM 744 C C . LEU A 1 98 ? -2.148 -9.748 1.097 1.00 72.81 98 LEU A C 1
ATOM 746 O O . LEU A 1 98 ? -1.684 -9.491 2.200 1.00 72.81 98 LEU A O 1
ATOM 750 N N . VAL A 1 99 ? -3.318 -10.359 0.927 1.00 71.81 99 VAL A N 1
ATOM 751 C CA . VAL A 1 99 ? -4.309 -10.556 2.006 1.00 71.81 99 VAL A CA 1
ATOM 752 C C . VAL A 1 99 ? -4.069 -11.842 2.816 1.00 71.81 99 VAL A C 1
ATOM 754 O O . VAL A 1 99 ? -4.772 -12.109 3.778 1.00 71.81 99 VAL A O 1
ATOM 757 N N . ASP A 1 100 ? -3.088 -12.665 2.447 1.00 70.69 100 ASP A N 1
ATOM 758 C CA . ASP A 1 100 ? -2.831 -13.982 3.046 1.00 70.69 100 ASP A CA 1
ATOM 759 C C . ASP A 1 100 ? -1.617 -14.015 3.989 1.00 7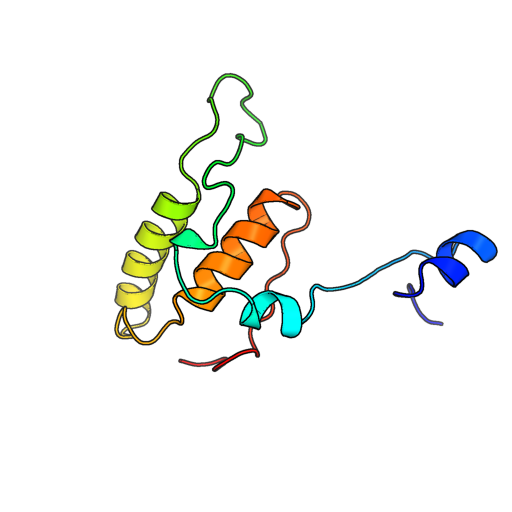0.69 100 ASP A C 1
ATOM 761 O O . ASP A 1 100 ? -1.091 -15.091 4.271 1.00 70.69 100 ASP A O 1
ATOM 765 N N . THR A 1 101 ? -1.148 -12.861 4.480 1.00 57.72 101 THR A N 1
ATOM 766 C CA . THR A 1 101 ? 0.055 -12.824 5.330 1.00 57.72 101 THR A CA 1
ATOM 767 C C . THR A 1 101 ? -0.222 -13.254 6.775 1.00 57.72 101 THR A C 1
ATOM 769 O O . THR A 1 101 ? 0.625 -13.932 7.356 1.00 57.72 101 THR A O 1
ATOM 772 N N . TYR A 1 102 ? -1.387 -12.926 7.344 1.00 59.12 102 TYR A N 1
ATOM 773 C CA . TYR A 1 102 ? -1.764 -13.348 8.702 1.00 59.12 102 TYR A CA 1
ATOM 774 C C . TYR A 1 102 ? -3.064 -14.169 8.712 1.00 59.12 102 TYR A C 1
ATOM 776 O O . TYR A 1 102 ? -3.003 -15.381 8.917 1.00 59.12 102 TYR A O 1
ATOM 784 N N . ASP A 1 103 ? -4.223 -13.560 8.446 1.00 58.28 103 ASP A N 1
ATOM 785 C CA . ASP A 1 103 ? -5.510 -14.260 8.312 1.00 58.28 103 ASP A CA 1
ATOM 786 C C . ASP A 1 103 ? -6.377 -13.540 7.264 1.00 58.28 103 ASP A C 1
ATOM 788 O O . ASP A 1 103 ? -6.542 -12.326 7.281 1.00 58.28 103 ASP A O 1
ATOM 792 N N . VAL A 1 104 ? -6.919 -14.294 6.305 1.00 58.91 104 VAL A N 1
ATOM 793 C CA . VAL A 1 104 ? -7.724 -13.743 5.197 1.00 58.91 104 VAL A CA 1
ATOM 794 C C . VAL A 1 104 ? -9.125 -13.330 5.673 1.00 58.91 104 VAL A C 1
ATOM 796 O O . VAL A 1 104 ? -9.829 -12.584 4.993 1.00 58.91 104 VAL A O 1
ATOM 799 N N . THR A 1 105 ? -9.566 -13.855 6.816 1.00 56.94 105 THR A N 1
ATOM 800 C CA . THR A 1 105 ? -10.945 -13.738 7.303 1.00 56.94 105 THR A CA 1
ATOM 801 C C . THR A 1 105 ? -11.091 -12.967 8.608 1.00 56.94 105 THR A C 1
ATOM 803 O O . THR A 1 105 ? -12.231 -12.658 8.969 1.00 56.94 105 THR A O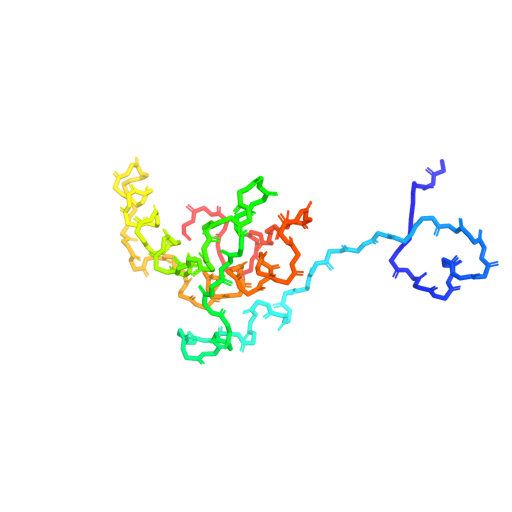 1
ATOM 806 N N . ARG A 1 106 ? -9.991 -12.683 9.313 1.00 43.31 106 ARG A N 1
ATOM 807 C CA . ARG A 1 106 ? -9.994 -12.094 10.657 1.00 43.31 106 ARG A CA 1
ATOM 808 C C . ARG A 1 106 ? -8.917 -11.035 10.808 1.00 43.31 106 ARG A C 1
ATOM 810 O O . ARG A 1 106 ? -7.746 -11.374 10.557 1.00 43.31 106 ARG A O 1
#

Organism: Caligus rogercresseyi (NCBI:txid217165)

Secondary structure (DSSP, 8-state):
--S-BS-HHHHHHH-PPB-----HHHHTT--SGGG-S--EE--SS-TTS--EEHHHHHHHHHHHHHHHHT--TTTS-HHHHHHHHHHHHH-TTS----TTSS-S--

Foldseek 3Di:
DDQADCDPVCCVPVVGHHDDDDDLVLLVVFQALVVQPDQWAQDPPDNPDDTDRNLVVLLVVLVVVCVVLVHDSVVDGPSQSSSQSNQCRVCVPDRDHDCPNPDNND